Protein AF-A0A7A6TBG4-F1 (afdb_monomer_lite)

Radius of gyration: 30.0 Å; chains: 1; bounding box: 70×32×70 Å

Organism: Escherichia coli (NCBI:txid562)

pLDDT: mean 88.43, std 8.82, range [44.94, 97.56]

InterPro domains:
  IPR010906 Bacteriophage lambda, Nu1, terminase small subunit [PF07471] (2-145)
  IPR036388 Winged helix-like DNA-binding domain superfamily [G3DSA:1.10.10.10] (1-50)

Secondary structure (DSSP, 8-state):
-HHHHTTT---SB---TT-PPB--HHHHHHHHHHHHHHHHHHHHHHHHHHHHHHHHHT--TTSHHHHHHHHHHHHHHHHHHHHHHHTTS---HHHHHHHHHHHHHHHHHHHTTHHHHHHHH-TT--HHHHHHHHHHHHHHHHHHHHHTTSS--

Sequence (153 aa):
MERWQSQGLPCVSKGSKGIESVFDTAMAIQWYAQRETDIENEKLRKELADLRAAAESDLQPGTIDYERYRLTKAQADAQELKNAREDGVVLETELFTFILQRVAQEISGILVRVPLTLQRKYPDISPSHLDVVKTEIAKASNVAAKAGENVGG

Structure (mmCIF, N/CA/C/O backbone):
data_AF-A0A7A6TBG4-F1
#
_entry.id   AF-A0A7A6TBG4-F1
#
loop_
_atom_site.group_PDB
_atom_site.id
_atom_site.type_symbol
_atom_site.label_atom_id
_atom_site.label_alt_id
_atom_site.label_comp_id
_atom_site.label_asym_id
_atom_site.label_entity_id
_atom_site.label_seq_id
_atom_site.pdbx_PDB_ins_code
_atom_site.Cartn_x
_atom_site.Cartn_y
_atom_site.Cartn_z
_atom_site.occupancy
_atom_site.B_iso_or_equiv
_atom_site.auth_seq_id
_atom_site.auth_comp_id
_atom_site.auth_asym_id
_atom_site.auth_atom_id
_atom_site.pdbx_PDB_model_num
ATOM 1 N N . MET A 1 1 ? -15.749 -9.020 -38.092 1.00 65.00 1 MET A N 1
ATOM 2 C CA . MET A 1 1 ? -16.506 -8.326 -37.027 1.00 65.00 1 MET A CA 1
ATOM 3 C C . MET A 1 1 ? -16.596 -9.136 -35.736 1.00 65.00 1 MET A C 1
ATOM 5 O O . MET A 1 1 ? -16.242 -8.588 -34.703 1.00 65.00 1 MET A O 1
ATOM 9 N N . GLU A 1 2 ? -16.959 -10.424 -35.758 1.00 68.19 2 GLU A N 1
ATOM 10 C CA . GLU A 1 2 ? -17.059 -11.260 -34.536 1.00 68.19 2 GLU A CA 1
ATOM 11 C C . GLU A 1 2 ? -15.775 -11.293 -33.684 1.00 68.19 2 GLU A C 1
ATOM 13 O O . GLU A 1 2 ? -15.825 -11.126 -32.469 1.00 68.19 2 GLU A O 1
ATOM 18 N N . ARG A 1 3 ? -14.596 -11.391 -34.317 1.00 78.56 3 ARG A N 1
ATOM 19 C CA . ARG A 1 3 ? -13.291 -11.339 -33.626 1.00 78.56 3 ARG A CA 1
ATOM 20 C C . ARG A 1 3 ? -12.994 -9.983 -32.963 1.00 78.56 3 ARG A C 1
ATOM 22 O O . ARG A 1 3 ? -12.202 -9.919 -32.028 1.00 78.56 3 ARG A O 1
ATOM 29 N N . TRP A 1 4 ? -13.559 -8.887 -33.466 1.00 81.12 4 TRP A N 1
ATOM 30 C CA . TRP A 1 4 ? -13.397 -7.559 -32.859 1.00 81.12 4 TRP A CA 1
ATOM 31 C C . TRP A 1 4 ? -14.412 -7.348 -31.737 1.00 81.12 4 TRP A C 1
ATOM 33 O O . TRP A 1 4 ? -14.049 -6.827 -30.689 1.00 81.12 4 TRP A O 1
ATOM 43 N N . GLN A 1 5 ? -15.636 -7.864 -31.887 1.00 76.88 5 GLN A N 1
ATOM 44 C CA . GLN A 1 5 ? -16.609 -7.934 -30.790 1.00 76.88 5 GLN A CA 1
ATOM 45 C C . GLN A 1 5 ? -16.058 -8.727 -29.599 1.00 76.88 5 GLN A C 1
ATOM 47 O O . GLN A 1 5 ? -16.175 -8.280 -28.463 1.00 76.88 5 GLN A O 1
ATOM 52 N N . SER A 1 6 ? -15.401 -9.868 -29.841 1.00 81.31 6 SER A N 1
ATOM 53 C CA . SER A 1 6 ? -14.777 -10.663 -28.773 1.00 81.31 6 SER A CA 1
ATOM 54 C C . SER A 1 6 ? -13.586 -9.964 -28.109 1.00 81.31 6 SER A C 1
ATOM 56 O O . SER A 1 6 ? -13.191 -10.348 -27.016 1.00 81.31 6 SER A O 1
ATOM 58 N N . GLN A 1 7 ? -13.008 -8.954 -28.765 1.00 81.69 7 GLN A N 1
ATOM 59 C CA . GLN A 1 7 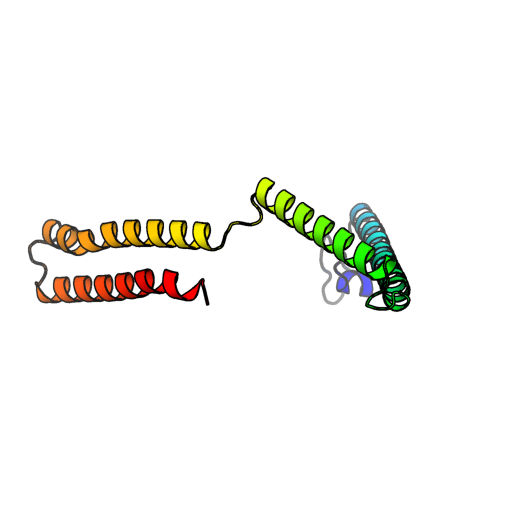? -11.947 -8.097 -28.227 1.00 81.69 7 GLN A CA 1
ATOM 60 C C . GLN A 1 7 ? -12.493 -6.822 -27.564 1.00 81.69 7 GLN A C 1
ATOM 62 O O . GLN A 1 7 ? -11.708 -5.990 -27.125 1.00 81.69 7 GLN A O 1
ATOM 67 N N . GLY A 1 8 ? -13.818 -6.661 -27.480 1.00 85.06 8 GLY A N 1
ATOM 68 C CA . GLY A 1 8 ? -14.450 -5.535 -26.794 1.00 85.06 8 GLY A CA 1
ATOM 69 C C . GLY A 1 8 ? -14.879 -4.373 -27.691 1.00 85.06 8 GLY A C 1
ATOM 70 O O . GLY A 1 8 ? -15.147 -3.299 -27.163 1.00 85.06 8 GLY A O 1
ATOM 71 N N . LEU A 1 9 ? -14.974 -4.557 -29.016 1.00 86.00 9 LEU A N 1
ATOM 72 C CA . LEU A 1 9 ? -15.568 -3.554 -29.909 1.00 86.00 9 LEU A CA 1
ATOM 73 C C . LEU A 1 9 ? -17.020 -3.251 -29.474 1.00 86.00 9 LEU A C 1
ATOM 75 O O . LEU A 1 9 ? -17.848 -4.172 -29.482 1.00 86.00 9 LEU A O 1
ATOM 79 N N . PRO A 1 10 ? -17.363 -1.991 -29.140 1.00 84.62 10 PRO A N 1
ATOM 80 C CA . PRO A 1 10 ? -18.719 -1.621 -28.747 1.00 84.62 10 PRO A CA 1
ATOM 81 C C . PRO A 1 10 ? -19.718 -1.843 -29.886 1.00 84.62 10 PRO A C 1
ATOM 83 O O . PRO A 1 10 ? -19.443 -1.508 -31.037 1.00 84.62 10 PRO A O 1
ATOM 86 N N . CYS A 1 11 ? -20.897 -2.379 -29.566 1.00 85.56 11 CYS A N 1
ATOM 87 C CA . CYS A 1 11 ? -22.015 -2.491 -30.503 1.00 85.56 11 CYS A CA 1
ATOM 88 C C . CYS A 1 11 ? -23.228 -1.727 -29.967 1.00 85.56 11 CYS A C 1
ATOM 90 O O . CYS A 1 11 ? -23.458 -1.681 -28.760 1.00 85.56 11 CYS A O 1
ATOM 92 N N . VAL A 1 12 ? -23.991 -1.125 -30.878 1.00 84.06 12 VAL A N 1
ATOM 93 C CA . VAL A 1 12 ? -25.230 -0.390 -30.580 1.00 84.06 12 VAL A CA 1
ATOM 94 C C . VAL A 1 12 ? -26.350 -1.377 -30.255 1.00 84.06 12 VAL A C 1
ATOM 96 O O . VAL A 1 12 ? -27.147 -1.149 -29.350 1.00 84.06 12 VAL A O 1
ATOM 99 N N . SER A 1 13 ? -26.379 -2.512 -30.957 1.00 81.69 13 SER A N 1
ATOM 100 C CA . SER A 1 13 ? -27.218 -3.654 -30.609 1.00 81.69 13 SER A CA 1
ATOM 101 C C . SER A 1 13 ? -26.450 -4.955 -30.816 1.00 81.69 13 SER A C 1
ATOM 103 O O . SER A 1 13 ? -25.756 -5.146 -31.819 1.00 81.69 13 SER A O 1
ATOM 105 N N . LYS A 1 14 ? -26.559 -5.863 -29.844 1.00 78.19 14 LYS A N 1
ATOM 106 C CA . LYS A 1 14 ? -25.959 -7.193 -29.933 1.00 78.19 14 LYS A CA 1
ATOM 107 C C . LYS A 1 14 ? -26.914 -8.113 -30.688 1.00 78.19 14 LYS A C 1
ATOM 109 O O . LYS A 1 14 ? -28.043 -8.322 -30.249 1.00 78.19 14 LYS A O 1
ATOM 114 N N . GLY A 1 15 ? -26.453 -8.649 -31.811 1.00 74.44 15 GLY A N 1
ATOM 115 C CA . GLY A 1 15 ? -27.185 -9.624 -32.605 1.00 74.44 15 GLY A CA 1
ATOM 116 C C . GLY A 1 15 ? -27.494 -10.905 -31.824 1.00 74.44 15 GLY A C 1
ATOM 117 O O . GLY A 1 15 ? -26.779 -11.273 -30.887 1.00 74.44 15 GLY A O 1
ATOM 118 N N . SER A 1 16 ? -28.571 -11.587 -32.207 1.00 73.81 16 SER A N 1
ATOM 119 C CA . SER A 1 16 ? -28.965 -12.904 -31.688 1.00 73.81 16 SER A CA 1
ATOM 120 C C . SER A 1 16 ? -29.052 -13.912 -32.842 1.00 73.81 16 SER A C 1
ATOM 122 O O . SER A 1 16 ? -28.650 -13.603 -33.961 1.00 73.81 16 SER A O 1
ATOM 124 N N . LYS A 1 17 ? -29.508 -15.149 -32.607 1.00 71.50 17 LYS A N 1
ATOM 125 C CA . LYS A 1 17 ? -29.502 -16.202 -33.639 1.00 71.50 17 LYS A CA 1
ATOM 126 C C . LYS A 1 17 ? -30.311 -15.764 -34.876 1.00 71.50 17 LYS A C 1
ATOM 128 O O . LYS A 1 17 ? -31.535 -15.775 -34.841 1.00 71.50 17 LYS A O 1
ATOM 133 N N . GLY A 1 18 ? -29.610 -15.408 -35.957 1.00 70.62 18 GLY A N 1
ATOM 134 C CA . GLY A 1 18 ? -30.191 -14.920 -37.216 1.00 70.62 18 GLY A CA 1
ATOM 135 C C . GLY A 1 18 ? -30.377 -13.397 -37.323 1.00 70.62 18 GLY A C 1
ATOM 136 O O . GLY A 1 18 ? -30.902 -12.942 -38.332 1.00 70.62 18 GLY A O 1
ATOM 137 N N . ILE A 1 19 ? -29.955 -12.613 -36.323 1.00 74.19 19 ILE A N 1
ATOM 138 C CA . ILE A 1 19 ? -30.009 -11.142 -36.320 1.00 74.19 19 ILE A CA 1
ATOM 139 C C . ILE A 1 19 ? -28.584 -10.603 -36.174 1.00 74.19 19 ILE A C 1
ATOM 141 O O . ILE A 1 19 ? -27.898 -10.942 -35.212 1.00 74.19 19 ILE A O 1
ATOM 145 N N . GLU A 1 20 ? -28.144 -9.756 -37.104 1.00 78.75 20 GLU A N 1
ATOM 146 C CA . GLU A 1 20 ? -26.805 -9.156 -37.076 1.00 78.75 20 GLU A CA 1
ATOM 147 C C . GLU A 1 20 ? -26.675 -8.064 -36.003 1.00 78.75 20 GLU A C 1
ATOM 149 O O . GLU A 1 20 ? -27.635 -7.367 -35.668 1.00 78.75 20 GLU A O 1
ATOM 154 N N . SER A 1 21 ? -25.468 -7.905 -35.457 1.00 81.25 21 SER A N 1
ATOM 155 C CA . SER A 1 21 ? -25.161 -6.801 -34.542 1.00 81.25 21 SER A CA 1
ATOM 156 C C . SER A 1 21 ? -25.029 -5.481 -35.299 1.00 81.25 21 SER A C 1
ATOM 158 O O . SER A 1 21 ? -24.349 -5.422 -36.323 1.00 81.25 21 SER A O 1
ATOM 160 N N . VAL A 1 22 ? -25.588 -4.405 -34.745 1.00 85.12 22 VAL A N 1
ATOM 161 C CA . VAL A 1 22 ? -25.460 -3.051 -35.302 1.00 85.12 22 VAL A CA 1
ATOM 162 C C . VAL A 1 22 ? -24.317 -2.311 -34.616 1.00 85.12 22 VAL A C 1
ATOM 164 O O . VAL A 1 22 ? -24.167 -2.366 -33.393 1.00 85.12 22 VAL A O 1
ATOM 167 N N . PHE A 1 23 ? -23.521 -1.589 -35.401 1.00 83.12 23 PHE A N 1
ATOM 168 C CA . PHE A 1 23 ? -22.361 -0.840 -34.930 1.00 83.12 23 PHE A CA 1
ATOM 169 C C . PHE A 1 23 ? -22.435 0.620 -35.357 1.00 83.12 23 PHE A C 1
ATOM 171 O O . PHE A 1 23 ? -22.861 0.930 -36.468 1.00 83.12 23 PHE A O 1
ATOM 178 N N . ASP A 1 24 ? -21.950 1.501 -34.489 1.00 90.06 24 ASP A N 1
ATOM 179 C CA . ASP A 1 24 ? -21.644 2.875 -34.856 1.00 90.06 24 ASP A CA 1
ATOM 180 C C . ASP A 1 24 ? -20.275 2.891 -35.551 1.00 90.06 24 ASP A C 1
ATOM 182 O O . ASP A 1 24 ? -19.264 2.457 -34.991 1.00 90.06 24 ASP A O 1
ATOM 186 N N . THR A 1 25 ? -20.252 3.371 -36.794 1.00 88.81 25 THR A N 1
ATOM 187 C CA . THR A 1 25 ? -19.036 3.392 -37.615 1.00 88.81 25 THR A CA 1
ATOM 188 C C . THR A 1 25 ? -17.980 4.335 -37.036 1.00 88.81 25 THR A C 1
ATOM 190 O O . THR A 1 25 ? -16.797 4.001 -37.058 1.00 88.81 25 THR A O 1
ATOM 193 N N . ALA A 1 26 ? -18.380 5.474 -36.462 1.00 90.25 26 ALA A N 1
ATOM 194 C CA . ALA A 1 26 ? -17.448 6.411 -35.843 1.00 90.25 26 ALA A CA 1
ATOM 195 C C . ALA A 1 26 ? -16.817 5.804 -34.581 1.00 90.25 26 ALA A C 1
ATOM 197 O O . ALA A 1 26 ? -15.596 5.852 -34.421 1.00 90.25 26 ALA A O 1
ATOM 198 N N . MET A 1 27 ? -17.623 5.152 -33.735 1.00 86.88 27 MET A N 1
ATOM 199 C CA . MET A 1 27 ? -17.110 4.450 -32.552 1.00 86.88 27 MET A CA 1
ATOM 200 C C . MET A 1 27 ? -16.194 3.282 -32.924 1.00 86.88 27 MET A C 1
ATOM 202 O O . MET A 1 27 ? -15.176 3.066 -32.270 1.00 86.88 27 MET A O 1
ATOM 206 N N . ALA A 1 28 ? -16.524 2.536 -33.981 1.00 88.69 28 ALA A N 1
ATOM 207 C CA . ALA A 1 28 ? -15.698 1.424 -34.434 1.00 88.69 28 ALA A CA 1
ATOM 208 C C . ALA A 1 28 ? -14.329 1.885 -34.952 1.00 88.69 28 ALA A C 1
ATOM 210 O O . ALA A 1 28 ? -13.317 1.254 -34.644 1.00 88.69 28 ALA A O 1
ATOM 211 N N . ILE A 1 29 ? -14.283 3.004 -35.684 1.00 91.94 29 ILE A N 1
ATOM 212 C CA . ILE A 1 29 ? -13.031 3.613 -36.152 1.00 91.94 29 ILE A CA 1
ATOM 213 C C . ILE A 1 29 ? -12.184 4.086 -34.966 1.00 91.94 29 ILE A C 1
ATOM 215 O O . ILE A 1 29 ? -10.993 3.787 -34.918 1.00 91.94 29 ILE A O 1
ATOM 219 N N . GLN A 1 30 ? -12.783 4.779 -33.992 1.00 92.00 30 GLN A N 1
ATOM 220 C CA . GLN A 1 30 ? -12.068 5.250 -32.800 1.00 92.00 30 GLN A CA 1
ATOM 221 C C . GLN A 1 30 ? -11.513 4.094 -31.967 1.00 92.00 30 GLN A C 1
ATOM 223 O O . GLN A 1 30 ? -10.345 4.116 -31.589 1.00 92.00 30 GLN A O 1
ATOM 228 N N . TRP A 1 31 ? -12.323 3.061 -31.723 1.00 92.44 31 TRP A N 1
ATOM 229 C CA . TRP A 1 31 ? -11.890 1.868 -30.998 1.00 92.44 31 TRP A CA 1
ATOM 230 C C . TRP A 1 31 ? -10.723 1.172 -31.703 1.00 92.44 31 TRP A C 1
ATOM 232 O O . TRP A 1 31 ? -9.755 0.781 -31.055 1.00 92.44 31 TRP A O 1
ATOM 242 N N . TYR A 1 32 ? -10.789 1.046 -33.032 1.00 91.19 32 TYR A N 1
ATOM 243 C CA . TYR A 1 32 ? -9.713 0.437 -33.808 1.00 91.19 32 TYR A CA 1
ATOM 244 C C . TYR A 1 32 ? -8.428 1.269 -33.742 1.00 91.19 32 TYR A C 1
ATOM 246 O O . TYR A 1 32 ? -7.366 0.717 -33.474 1.00 91.19 32 TYR A O 1
ATOM 254 N N . ALA A 1 33 ? -8.527 2.588 -33.931 1.00 93.25 33 ALA A N 1
ATOM 255 C CA . ALA A 1 33 ? -7.383 3.491 -33.845 1.00 93.25 33 ALA A CA 1
ATOM 256 C C . ALA A 1 33 ? -6.716 3.427 -32.463 1.00 93.25 33 ALA A C 1
ATOM 25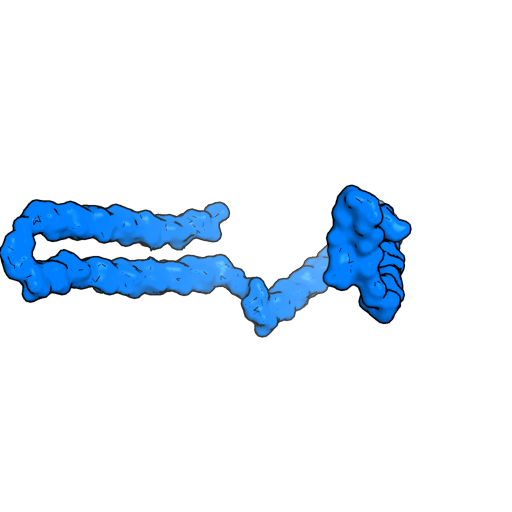8 O O . ALA A 1 33 ? -5.504 3.245 -32.382 1.00 93.25 33 ALA A O 1
ATOM 259 N N . GLN A 1 34 ? -7.510 3.482 -31.388 1.00 92.62 34 GLN A N 1
ATOM 260 C CA . GLN A 1 34 ? -7.001 3.369 -30.022 1.00 92.62 34 GLN A CA 1
ATOM 261 C C . GLN A 1 34 ? -6.324 2.017 -29.784 1.00 92.62 34 GLN A C 1
ATOM 263 O O . GLN A 1 34 ? -5.206 1.974 -29.286 1.00 92.62 34 GLN A O 1
ATOM 268 N N . ARG A 1 35 ? -6.959 0.913 -30.196 1.00 93.25 35 ARG A N 1
ATOM 269 C CA . ARG A 1 35 ? -6.402 -0.436 -30.043 1.00 93.25 35 ARG A CA 1
ATOM 270 C C . ARG A 1 35 ? -5.063 -0.591 -30.761 1.00 93.25 35 ARG A C 1
ATOM 272 O O . ARG A 1 35 ? -4.159 -1.214 -30.216 1.00 93.25 35 ARG A O 1
ATOM 279 N N . GLU A 1 36 ? -4.928 -0.064 -31.976 1.00 94.31 36 GLU A N 1
ATOM 280 C CA . GLU A 1 36 ? -3.657 -0.121 -32.706 1.00 94.31 36 GLU A CA 1
ATOM 281 C C . GLU A 1 36 ? -2.579 0.725 -32.017 1.00 94.31 36 GLU A C 1
ATOM 283 O O . GLU A 1 36 ? -1.448 0.264 -31.872 1.00 94.31 36 GLU A O 1
ATOM 288 N N . THR A 1 37 ? -2.932 1.911 -31.510 1.00 93.69 37 THR A N 1
ATOM 289 C CA . THR A 1 37 ? -2.027 2.722 -30.684 1.00 93.69 37 THR A CA 1
ATOM 290 C C . THR A 1 37 ? -1.611 1.996 -29.406 1.00 93.69 37 THR A C 1
ATOM 292 O O . THR A 1 37 ? -0.433 2.008 -29.064 1.00 93.69 37 THR A O 1
ATOM 295 N N . ASP A 1 38 ? -2.533 1.325 -28.717 1.00 92.94 38 ASP A N 1
ATOM 296 C CA . ASP A 1 38 ? -2.237 0.571 -27.497 1.00 92.94 38 ASP A CA 1
ATOM 297 C C . ASP A 1 38 ? -1.307 -0.613 -27.777 1.00 92.94 38 ASP A C 1
ATOM 299 O O . ASP A 1 38 ? -0.341 -0.829 -27.046 1.00 92.94 38 ASP A O 1
ATOM 303 N N . ILE A 1 39 ? -1.557 -1.353 -28.864 1.00 93.44 39 ILE A N 1
ATOM 304 C CA . ILE A 1 39 ? -0.695 -2.455 -29.308 1.00 93.44 39 ILE A CA 1
ATOM 305 C C . ILE A 1 39 ? 0.711 -1.943 -29.611 1.00 93.44 39 ILE A C 1
ATOM 307 O O . ILE A 1 39 ? 1.691 -2.569 -29.210 1.00 93.44 39 ILE A O 1
ATOM 311 N N . GLU A 1 40 ? 0.823 -0.827 -30.326 1.00 94.31 40 GLU A N 1
ATOM 312 C CA . GLU A 1 40 ? 2.121 -0.267 -30.684 1.00 94.31 40 GLU A CA 1
ATOM 313 C C . GLU A 1 40 ? 2.864 0.275 -29.459 1.00 94.31 40 GLU A C 1
ATOM 315 O O . GLU A 1 40 ? 4.036 -0.037 -29.265 1.00 94.31 40 GLU A O 1
ATOM 320 N N . ASN A 1 41 ? 2.171 0.985 -28.567 1.00 94.69 41 ASN A N 1
ATOM 321 C CA . ASN A 1 41 ? 2.732 1.433 -27.293 1.00 94.69 41 ASN A CA 1
ATOM 322 C C . ASN A 1 41 ? 3.245 0.262 -26.451 1.00 94.69 41 ASN A C 1
ATOM 324 O O . ASN A 1 41 ? 4.298 0.372 -25.828 1.00 94.69 41 ASN A O 1
ATOM 328 N N . GLU A 1 42 ? 2.533 -0.864 -26.436 1.00 94.56 42 GLU A N 1
ATOM 329 C CA . GLU A 1 42 ? 2.964 -2.047 -25.695 1.00 94.56 42 GLU A CA 1
ATOM 330 C C . GLU A 1 42 ? 4.221 -2.685 -26.303 1.00 94.56 42 GLU A C 1
ATOM 332 O O . GLU A 1 42 ? 5.135 -3.068 -25.570 1.00 94.56 42 GLU A O 1
ATOM 337 N N . LYS A 1 43 ? 4.331 -2.733 -27.639 1.00 95.75 43 LYS A N 1
ATOM 338 C CA . LYS A 1 43 ? 5.573 -3.167 -28.302 1.00 95.75 43 LYS A CA 1
ATOM 339 C C . LYS A 1 43 ? 6.740 -2.252 -27.949 1.00 95.75 43 LYS A C 1
ATOM 341 O O . LYS A 1 43 ? 7.795 -2.754 -27.577 1.00 95.75 43 LYS A O 1
ATOM 346 N N . LEU A 1 44 ? 6.536 -0.937 -28.019 1.00 95.19 44 LEU A N 1
ATOM 347 C CA . LEU A 1 44 ? 7.566 0.050 -27.696 1.00 95.19 44 LEU A CA 1
ATOM 348 C C . LEU A 1 44 ? 8.004 -0.047 -26.232 1.00 95.19 44 LEU A C 1
ATOM 350 O O . LEU A 1 44 ? 9.195 0.019 -25.942 1.00 95.19 44 LEU A O 1
ATOM 354 N N . ARG A 1 45 ? 7.066 -0.258 -25.299 1.00 93.75 45 ARG A N 1
ATOM 355 C CA . ARG A 1 45 ? 7.389 -0.504 -23.884 1.00 93.75 45 ARG A CA 1
ATOM 356 C C . ARG A 1 45 ? 8.255 -1.742 -23.710 1.00 93.75 45 ARG A C 1
ATOM 358 O O . ARG A 1 45 ? 9.215 -1.701 -22.944 1.00 93.75 45 ARG A O 1
ATOM 365 N N . LYS A 1 46 ? 7.929 -2.823 -24.420 1.00 94.50 46 LYS A N 1
ATOM 366 C CA . LYS A 1 46 ? 8.708 -4.059 -24.379 1.00 94.50 46 LYS A CA 1
ATOM 367 C C . LYS A 1 46 ? 10.110 -3.866 -24.959 1.00 94.50 46 LYS A C 1
ATOM 369 O O . LYS A 1 46 ? 11.077 -4.240 -24.310 1.00 94.50 46 LYS A O 1
ATOM 374 N N . GLU A 1 47 ? 10.226 -3.238 -26.126 1.00 94.56 47 GLU A N 1
ATOM 375 C CA . GLU A 1 47 ? 11.520 -2.949 -26.755 1.00 94.56 47 GLU A CA 1
ATOM 376 C C . GLU A 1 47 ? 12.395 -2.061 -25.862 1.00 94.56 47 GLU A C 1
ATOM 378 O O . GLU A 1 47 ? 13.571 -2.347 -25.651 1.00 94.56 47 GLU A O 1
ATOM 383 N N . LEU A 1 48 ? 11.808 -1.026 -25.256 1.00 92.12 48 LEU A N 1
ATOM 384 C CA . LEU A 1 48 ? 12.506 -0.168 -24.303 1.00 92.12 48 LEU A CA 1
ATOM 385 C C . LEU A 1 48 ? 12.987 -0.950 -23.072 1.00 92.12 48 LEU A C 1
ATOM 387 O O . LEU A 1 48 ? 14.095 -0.712 -22.589 1.00 92.12 48 LEU A O 1
ATOM 391 N N . ALA A 1 49 ? 12.174 -1.878 -22.562 1.00 91.56 49 ALA A N 1
ATOM 392 C CA . ALA A 1 49 ? 12.551 -2.737 -21.444 1.00 91.56 49 ALA A CA 1
ATOM 393 C C . ALA A 1 49 ? 13.708 -3.679 -21.813 1.00 91.56 49 ALA A C 1
ATOM 395 O O . ALA A 1 49 ? 14.651 -3.803 -21.032 1.00 91.56 49 ALA A O 1
ATOM 396 N N . ASP A 1 50 ? 13.675 -4.278 -23.006 1.00 91.56 50 ASP A N 1
ATOM 397 C CA . ASP A 1 50 ? 14.733 -5.158 -23.511 1.00 91.56 50 ASP A CA 1
ATOM 398 C C . ASP A 1 50 ? 16.055 -4.389 -23.697 1.00 91.56 50 ASP A C 1
ATOM 400 O O . ASP A 1 50 ? 17.110 -4.840 -23.245 1.00 91.56 50 ASP A O 1
ATOM 404 N N . LEU A 1 51 ? 16.004 -3.184 -24.280 1.00 91.38 51 LEU A N 1
ATOM 405 C CA . LEU A 1 51 ? 17.169 -2.302 -24.429 1.00 91.38 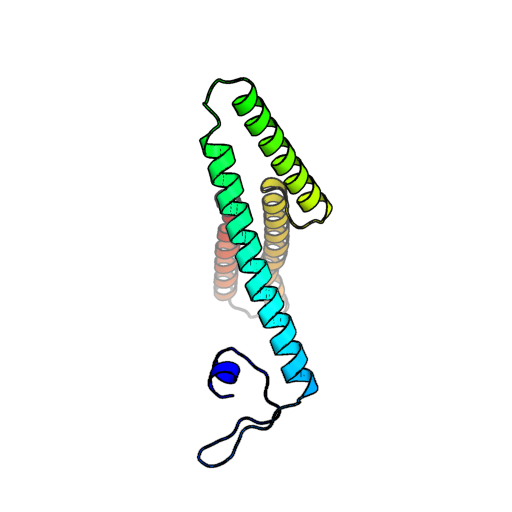51 LEU A CA 1
ATOM 406 C C . LEU A 1 51 ? 17.748 -1.883 -23.076 1.00 91.38 51 LEU A C 1
ATOM 408 O O . LEU A 1 51 ? 18.966 -1.881 -22.892 1.00 91.38 51 LEU A O 1
ATOM 412 N N . ARG A 1 52 ? 16.883 -1.550 -22.112 1.00 88.25 52 ARG A N 1
ATOM 413 C CA . ARG A 1 52 ? 17.305 -1.212 -20.751 1.00 88.25 52 ARG A CA 1
ATOM 414 C C . ARG A 1 52 ? 17.969 -2.403 -20.067 1.00 88.25 52 ARG A C 1
ATOM 416 O O . ARG A 1 52 ? 19.014 -2.228 -19.451 1.00 88.25 52 ARG A O 1
ATOM 423 N N . ALA A 1 53 ? 17.398 -3.599 -20.189 1.00 87.50 53 ALA A N 1
ATOM 424 C CA . ALA A 1 53 ? 17.963 -4.814 -19.613 1.00 87.50 53 ALA A CA 1
ATOM 425 C C . ALA A 1 53 ? 19.335 -5.146 -20.217 1.00 87.50 53 ALA A C 1
ATOM 427 O O . ALA A 1 53 ? 20.257 -5.478 -19.475 1.00 87.50 53 ALA A O 1
ATOM 428 N N . ALA A 1 54 ? 19.492 -4.997 -21.535 1.00 87.12 54 ALA A N 1
ATOM 429 C CA . ALA A 1 54 ? 20.777 -5.166 -22.206 1.00 87.12 54 ALA A CA 1
ATOM 430 C C . ALA A 1 54 ? 21.820 -4.163 -21.680 1.00 87.12 54 ALA A C 1
ATOM 432 O O . ALA A 1 54 ? 22.893 -4.569 -21.240 1.00 87.12 54 ALA A O 1
ATOM 433 N N . ALA A 1 55 ? 21.470 -2.874 -21.618 1.00 84.62 55 ALA A N 1
ATOM 434 C CA . ALA A 1 55 ? 22.361 -1.835 -21.102 1.00 84.62 55 ALA A CA 1
ATOM 435 C C . ALA A 1 55 ? 22.738 -2.043 -19.622 1.00 84.62 55 ALA A C 1
ATOM 437 O O . ALA A 1 55 ? 23.876 -1.796 -19.235 1.00 84.62 55 ALA A O 1
ATOM 438 N N . GLU A 1 56 ? 21.803 -2.512 -18.789 1.00 85.56 56 GLU A N 1
ATOM 439 C CA . GLU A 1 56 ? 22.081 -2.853 -17.389 1.00 85.56 56 GLU A CA 1
ATOM 440 C C . GLU A 1 56 ? 22.968 -4.101 -17.260 1.00 85.56 56 GLU 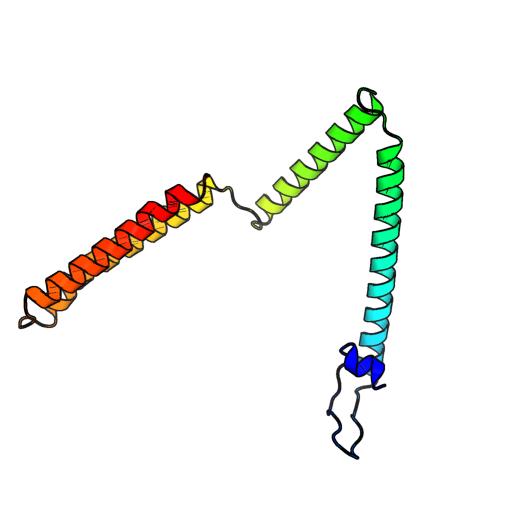A C 1
ATOM 442 O O . GLU A 1 56 ? 23.785 -4.166 -16.344 1.00 85.56 56 GLU A O 1
ATOM 447 N N . SER A 1 57 ? 22.844 -5.073 -18.172 1.00 83.88 57 SER A N 1
ATOM 448 C CA . SER A 1 57 ? 23.637 -6.310 -18.148 1.00 83.88 57 SER A CA 1
ATOM 449 C C . SER A 1 57 ? 25.122 -6.097 -18.454 1.00 83.88 57 SER A C 1
ATOM 451 O O . SER A 1 57 ? 25.960 -6.837 -17.940 1.00 83.88 57 SER A O 1
ATOM 453 N N . ASP A 1 58 ? 25.449 -5.051 -19.216 1.00 86.75 58 ASP A N 1
ATOM 454 C CA . ASP A 1 58 ? 26.827 -4.666 -19.532 1.00 86.75 58 ASP A CA 1
ATOM 455 C C . ASP A 1 58 ? 27.532 -3.958 -18.355 1.00 86.75 58 ASP A C 1
ATOM 457 O O . ASP A 1 58 ? 28.754 -3.777 -18.365 1.00 86.75 58 ASP A O 1
ATOM 461 N N . LEU A 1 59 ? 26.790 -3.552 -17.315 1.00 87.88 59 LEU A N 1
ATOM 462 C CA . LEU A 1 59 ? 27.357 -2.878 -16.151 1.00 87.88 59 LEU A CA 1
ATOM 463 C C . LEU A 1 59 ? 27.956 -3.886 -15.166 1.00 87.88 59 LEU A C 1
ATOM 465 O O . LEU A 1 59 ? 27.256 -4.609 -14.459 1.00 87.88 59 LEU A O 1
ATOM 469 N N . GLN A 1 60 ? 29.281 -3.862 -15.041 1.00 89.56 60 GLN A N 1
ATOM 470 C CA . GLN A 1 60 ? 30.001 -4.703 -14.091 1.00 89.56 60 GLN A CA 1
ATOM 471 C C . GLN A 1 60 ? 29.917 -4.126 -12.658 1.00 89.56 60 GLN A C 1
ATOM 473 O O . GLN A 1 60 ? 30.353 -2.987 -12.437 1.00 89.56 60 GLN A O 1
ATOM 478 N N . PRO A 1 61 ? 29.448 -4.896 -11.654 1.00 90.31 61 PRO A N 1
ATOM 479 C CA . PRO A 1 61 ? 29.439 -4.460 -10.259 1.00 90.31 61 PRO A CA 1
ATOM 480 C C . PRO A 1 61 ? 30.819 -4.016 -9.758 1.00 90.31 61 PRO A C 1
ATOM 482 O O . PRO A 1 61 ? 31.837 -4.628 -10.079 1.00 90.31 61 PRO A O 1
ATOM 485 N N . GLY A 1 62 ? 30.853 -2.950 -8.953 1.00 87.62 62 GLY A N 1
ATOM 486 C CA . GLY A 1 62 ? 32.088 -2.373 -8.405 1.00 87.62 62 GLY A CA 1
ATOM 487 C C . GLY A 1 62 ? 32.832 -1.419 -9.346 1.00 87.62 62 GLY A C 1
ATOM 488 O O . GLY A 1 62 ? 33.817 -0.806 -8.934 1.00 87.62 62 GLY A O 1
ATOM 489 N N . THR A 1 63 ? 32.369 -1.246 -10.587 1.00 93.56 63 THR A N 1
ATOM 490 C CA . THR A 1 63 ? 32.870 -0.187 -11.474 1.00 93.56 63 THR A CA 1
ATOM 491 C C . THR A 1 63 ? 32.219 1.158 -11.159 1.00 93.56 63 THR A C 1
ATOM 493 O O . THR A 1 63 ? 31.099 1.225 -10.653 1.00 93.56 63 THR A O 1
ATOM 496 N N . ILE A 1 64 ? 32.904 2.255 -11.496 1.00 91.94 64 ILE A N 1
ATOM 497 C CA . ILE A 1 64 ? 32.380 3.616 -11.292 1.00 91.94 64 ILE A CA 1
ATOM 498 C C . ILE A 1 64 ? 31.045 3.810 -12.026 1.00 91.94 64 ILE A C 1
ATOM 500 O O . ILE A 1 64 ? 30.137 4.435 -11.480 1.00 91.94 64 ILE A O 1
ATOM 504 N N . ASP A 1 65 ? 30.910 3.266 -13.235 1.00 90.62 65 ASP A N 1
ATOM 505 C CA . ASP A 1 65 ? 29.707 3.441 -14.050 1.00 90.62 65 ASP A CA 1
ATOM 506 C C . ASP A 1 65 ? 28.510 2.665 -13.488 1.00 90.62 65 ASP A C 1
ATOM 508 O O . ASP A 1 65 ? 27.412 3.218 -13.414 1.00 90.62 65 ASP A O 1
ATOM 512 N N . TYR A 1 66 ? 28.722 1.446 -12.977 1.00 91.25 66 TYR A N 1
ATOM 513 C CA . TYR A 1 66 ? 27.685 0.701 -12.252 1.00 91.25 66 TYR A CA 1
ATOM 514 C C . TYR A 1 66 ? 27.218 1.443 -10.991 1.00 91.25 66 TYR A C 1
ATOM 516 O O . TYR A 1 66 ? 26.019 1.577 -10.741 1.00 91.25 66 TYR A O 1
ATOM 524 N N . GLU A 1 67 ? 28.155 1.969 -10.200 1.00 93.00 67 GLU A N 1
ATOM 525 C CA . GLU A 1 67 ? 27.837 2.689 -8.963 1.00 93.00 67 GLU A CA 1
ATOM 526 C C . GLU A 1 67 ? 27.087 4.005 -9.239 1.00 93.00 67 GLU A C 1
ATOM 528 O O . GLU A 1 67 ? 26.128 4.333 -8.534 1.00 93.00 67 GLU A O 1
ATOM 533 N N . ARG A 1 68 ? 27.462 4.728 -10.305 1.00 93.75 68 ARG A N 1
ATOM 534 C CA . ARG A 1 68 ? 26.730 5.911 -10.789 1.00 93.75 68 ARG A CA 1
ATOM 535 C C . ARG A 1 68 ? 25.326 5.550 -11.248 1.00 93.75 68 ARG A C 1
ATOM 537 O O . ARG A 1 68 ? 24.380 6.206 -10.825 1.00 93.75 68 ARG A O 1
ATOM 544 N N . TYR A 1 69 ? 25.189 4.500 -12.056 1.00 91.50 69 TYR A N 1
ATOM 545 C CA . TYR A 1 69 ? 23.889 4.022 -12.514 1.00 91.50 69 TYR A CA 1
ATOM 546 C C . TYR A 1 69 ? 22.964 3.700 -11.333 1.00 91.50 69 TYR A C 1
ATOM 548 O O . TYR A 1 69 ? 21.841 4.204 -11.268 1.00 91.50 69 TYR A O 1
ATOM 556 N N . ARG A 1 70 ? 23.456 2.932 -10.350 1.00 93.69 70 ARG A N 1
ATOM 557 C CA . ARG A 1 70 ? 22.691 2.581 -9.145 1.00 93.69 70 ARG A CA 1
ATOM 558 C C . ARG A 1 70 ? 22.257 3.821 -8.365 1.00 93.69 70 ARG A C 1
ATOM 560 O O . ARG A 1 70 ? 21.110 3.889 -7.928 1.00 93.69 70 ARG A O 1
ATOM 567 N N . LEU A 1 71 ? 23.153 4.794 -8.188 1.00 95.31 71 LEU A N 1
ATOM 568 C CA . LEU A 1 71 ? 22.839 6.040 -7.490 1.00 95.31 71 LEU A CA 1
ATOM 569 C C . LEU A 1 71 ? 21.776 6.854 -8.235 1.00 95.31 71 LEU A C 1
ATOM 571 O O . LEU A 1 71 ? 20.814 7.291 -7.612 1.00 95.31 71 LEU A O 1
ATOM 575 N N . THR A 1 72 ? 21.918 7.035 -9.549 1.00 94.88 72 THR A N 1
ATOM 576 C CA . THR A 1 72 ? 20.942 7.774 -10.363 1.00 94.88 72 THR A CA 1
ATOM 577 C C . THR A 1 72 ? 19.577 7.094 -10.353 1.00 94.88 72 THR A C 1
ATOM 579 O O . THR A 1 72 ? 18.566 7.778 -10.212 1.00 94.88 72 THR A O 1
ATOM 582 N N . LYS A 1 73 ? 19.531 5.758 -10.426 1.00 92.75 73 LYS A N 1
ATOM 583 C CA . LYS A 1 73 ? 18.286 4.990 -10.297 1.00 92.75 73 LYS A CA 1
ATOM 584 C C . LYS A 1 73 ? 17.631 5.216 -8.931 1.00 92.75 73 LYS A C 1
ATOM 586 O O . LYS A 1 73 ? 16.476 5.611 -8.877 1.00 92.75 73 LYS A O 1
ATOM 591 N N . ALA A 1 74 ? 18.392 5.090 -7.842 1.00 94.56 74 ALA A N 1
ATOM 592 C CA . ALA A 1 74 ? 17.879 5.337 -6.493 1.00 94.56 74 ALA A CA 1
ATOM 593 C C . ALA A 1 74 ? 17.400 6.788 -6.287 1.00 94.56 74 ALA A C 1
ATOM 595 O O . ALA A 1 74 ? 16.427 7.025 -5.576 1.00 94.56 74 ALA A O 1
ATOM 596 N N . GLN A 1 75 ? 18.066 7.768 -6.907 1.00 96.62 75 GLN A N 1
ATOM 597 C CA . GLN A 1 75 ? 17.634 9.169 -6.888 1.00 96.62 75 GLN A CA 1
ATOM 598 C C . GLN A 1 75 ? 16.326 9.378 -7.657 1.00 96.62 75 GLN A C 1
ATOM 600 O O . GLN A 1 75 ? 15.468 10.123 -7.185 1.00 96.62 75 GLN A O 1
ATOM 605 N N . ALA A 1 76 ? 16.166 8.720 -8.808 1.00 95.38 76 ALA A N 1
ATOM 606 C CA . ALA A 1 76 ? 14.924 8.749 -9.571 1.00 95.38 76 ALA A CA 1
ATOM 607 C C . ALA A 1 76 ? 13.771 8.139 -8.760 1.00 95.38 76 ALA A C 1
ATOM 609 O O . ALA A 1 76 ? 12.766 8.815 -8.556 1.00 95.38 76 ALA A O 1
ATOM 610 N N . ASP A 1 77 ? 13.963 6.944 -8.194 1.00 95.38 77 ASP A N 1
ATOM 611 C CA . ASP A 1 77 ? 12.962 6.268 -7.357 1.00 95.38 77 ASP A CA 1
ATOM 612 C C . ASP A 1 77 ? 12.565 7.133 -6.141 1.00 95.38 77 ASP A C 1
ATOM 614 O O . ASP A 1 77 ? 11.388 7.271 -5.804 1.00 95.38 77 ASP A O 1
ATOM 618 N N . ALA A 1 78 ? 13.541 7.779 -5.490 1.00 94.62 78 ALA A N 1
ATOM 619 C CA . ALA A 1 78 ? 13.281 8.684 -4.371 1.00 94.62 78 ALA A CA 1
ATOM 620 C C . ALA A 1 78 ? 12.471 9.923 -4.790 1.00 94.62 78 ALA A C 1
ATOM 622 O O . ALA A 1 78 ? 11.599 10.377 -4.043 1.00 94.62 78 ALA A O 1
ATOM 623 N N . GLN A 1 79 ? 12.741 10.473 -5.977 1.00 96.50 79 GLN A N 1
ATOM 624 C CA . GLN A 1 79 ? 11.995 11.611 -6.505 1.00 96.50 79 GLN A CA 1
ATOM 625 C C . GLN A 1 79 ? 10.572 11.213 -6.914 1.00 96.50 79 GLN A C 1
ATOM 627 O O . GLN A 1 79 ? 9.638 11.961 -6.636 1.00 96.50 79 GLN A O 1
ATOM 632 N N . GLU A 1 80 ? 10.382 10.035 -7.510 1.00 94.00 80 GLU A N 1
ATOM 633 C CA . GLU A 1 80 ? 9.054 9.493 -7.818 1.00 94.00 80 GLU A CA 1
ATOM 634 C C . GLU A 1 80 ? 8.223 9.290 -6.547 1.00 94.00 80 GLU A C 1
ATOM 636 O O . GLU A 1 80 ? 7.071 9.721 -6.491 1.00 94.00 80 GLU A O 1
ATOM 641 N N . LEU A 1 81 ? 8.816 8.729 -5.488 1.00 93.50 81 LEU A N 1
ATOM 642 C CA . LEU A 1 81 ? 8.142 8.574 -4.197 1.00 93.50 81 LEU A CA 1
ATOM 643 C C . LEU A 1 81 ? 7.771 9.929 -3.575 1.00 93.50 81 LEU A C 1
ATOM 645 O O . LEU A 1 81 ? 6.699 10.072 -2.981 1.00 93.50 81 LEU A O 1
ATOM 649 N N . LYS A 1 82 ? 8.642 10.935 -3.718 1.00 93.31 82 LYS A N 1
ATOM 650 C CA . LYS A 1 82 ? 8.364 12.303 -3.268 1.00 93.31 82 LYS A CA 1
ATOM 651 C C . LYS A 1 82 ? 7.190 12.914 -4.037 1.00 93.31 82 LYS A C 1
ATOM 653 O O . LYS A 1 82 ? 6.285 13.443 -3.399 1.00 93.31 82 LYS A O 1
ATOM 658 N N . ASN A 1 83 ? 7.170 12.791 -5.363 1.00 94.94 83 ASN A N 1
ATOM 659 C CA . ASN A 1 83 ? 6.066 13.278 -6.192 1.00 94.94 83 ASN A CA 1
ATOM 660 C C . ASN A 1 83 ? 4.752 12.586 -5.810 1.00 94.94 83 ASN A C 1
ATOM 662 O O . ASN A 1 83 ? 3.760 13.253 -5.552 1.00 94.94 83 ASN A O 1
ATOM 666 N N . ALA A 1 84 ? 4.761 11.258 -5.660 1.00 92.94 84 ALA A N 1
ATOM 667 C CA . ALA A 1 84 ? 3.578 10.502 -5.255 1.00 92.94 84 ALA A CA 1
ATOM 668 C C . ALA A 1 84 ? 3.043 10.933 -3.876 1.00 92.94 84 ALA A C 1
ATOM 670 O O . ALA A 1 84 ? 1.836 10.886 -3.634 1.00 92.94 84 ALA A O 1
ATOM 671 N N . ARG A 1 85 ? 3.929 11.344 -2.958 1.00 90.06 85 ARG A N 1
ATOM 672 C CA . ARG A 1 85 ? 3.546 11.899 -1.653 1.00 90.06 85 ARG A CA 1
ATOM 673 C C . ARG A 1 85 ? 2.927 13.289 -1.799 1.00 90.06 85 ARG A C 1
ATOM 675 O O . ARG A 1 85 ? 1.920 13.559 -1.154 1.00 90.06 85 ARG A O 1
ATOM 682 N N . GLU A 1 86 ? 3.521 14.157 -2.615 1.00 91.38 86 GLU A N 1
ATOM 683 C CA . GLU A 1 86 ? 2.997 15.503 -2.901 1.00 91.38 86 GLU A CA 1
ATOM 684 C C . GLU A 1 86 ? 1.623 15.442 -3.588 1.00 91.38 86 GLU A C 1
ATOM 686 O O . GLU A 1 86 ? 0.727 16.202 -3.225 1.00 91.38 86 GLU A O 1
ATOM 691 N N . ASP A 1 87 ? 1.421 14.464 -4.472 1.00 93.94 87 ASP A N 1
ATOM 692 C CA . ASP A 1 87 ? 0.137 14.171 -5.120 1.00 93.94 87 ASP A CA 1
ATOM 693 C C . ASP A 1 87 ? -0.869 13.470 -4.182 1.00 93.94 87 ASP A C 1
ATOM 695 O O . ASP A 1 87 ? -2.021 13.239 -4.552 1.00 93.94 87 ASP A O 1
ATOM 699 N N . GLY A 1 88 ? -0.454 13.108 -2.961 1.00 87.88 88 GLY A N 1
ATOM 700 C CA . GLY A 1 88 ? -1.300 12.447 -1.965 1.00 87.88 88 GLY A CA 1
ATOM 701 C C . GLY A 1 88 ? -1.666 10.996 -2.300 1.00 87.88 88 GLY A C 1
ATOM 702 O O . GLY A 1 88 ? -2.601 10.449 -1.718 1.00 87.88 88 GLY A O 1
ATOM 703 N N . VAL A 1 89 ? -0.944 10.364 -3.227 1.00 89.94 89 VAL A N 1
ATOM 704 C CA . VAL A 1 89 ? -1.167 8.974 -3.661 1.00 89.94 89 VAL A CA 1
ATOM 705 C C . VAL A 1 89 ? -0.540 7.975 -2.685 1.00 89.94 89 VAL A C 1
ATOM 707 O O . VAL A 1 89 ? -1.008 6.842 -2.568 1.00 89.94 89 VAL A O 1
ATOM 710 N N . VAL A 1 90 ? 0.495 8.391 -1.948 1.00 88.31 90 VAL A N 1
ATOM 711 C CA . VAL A 1 90 ? 1.141 7.578 -0.908 1.00 88.31 90 VAL A CA 1
ATOM 712 C C . VAL A 1 90 ? 1.193 8.318 0.425 1.00 88.31 90 VAL A C 1
ATOM 714 O O . VAL A 1 90 ? 1.430 9.523 0.485 1.00 88.31 90 VAL A O 1
ATOM 717 N N . LEU A 1 91 ? 1.000 7.571 1.509 1.00 85.25 91 LEU A N 1
ATOM 718 C CA . LEU A 1 91 ? 1.109 8.054 2.883 1.00 85.25 91 LEU A CA 1
ATOM 719 C C . LEU A 1 91 ? 2.128 7.210 3.641 1.00 85.25 91 LEU A C 1
ATOM 721 O O . LEU A 1 91 ? 2.315 6.029 3.351 1.00 85.25 91 LEU A O 1
ATOM 725 N N . GLU A 1 92 ? 2.771 7.818 4.633 1.00 86.94 92 GLU A N 1
ATOM 726 C CA . GLU A 1 92 ? 3.648 7.088 5.543 1.00 86.94 92 GLU A CA 1
ATOM 727 C C . GLU A 1 92 ? 2.832 6.098 6.379 1.00 86.94 92 GLU A C 1
ATOM 729 O O . GLU A 1 92 ? 1.766 6.434 6.904 1.00 86.94 92 GLU A O 1
ATOM 734 N N . THR A 1 93 ? 3.350 4.881 6.531 1.00 86.56 93 THR A N 1
ATOM 735 C CA . THR A 1 93 ? 2.713 3.804 7.301 1.00 86.56 93 THR A CA 1
ATOM 736 C C . THR A 1 93 ? 2.379 4.237 8.731 1.00 86.56 93 THR A C 1
ATOM 738 O O . THR A 1 93 ? 1.313 3.905 9.251 1.00 86.56 93 THR A O 1
ATOM 741 N N . GLU A 1 94 ? 3.250 5.033 9.355 1.00 86.44 94 GLU A N 1
ATOM 742 C CA . GLU A 1 94 ? 3.033 5.595 10.693 1.00 86.44 94 GLU A CA 1
ATOM 743 C C . GLU A 1 94 ? 1.837 6.553 10.725 1.00 86.44 94 GLU A C 1
ATOM 745 O O . GLU A 1 94 ? 0.978 6.442 11.601 1.00 86.44 94 GLU A O 1
ATOM 750 N N . LEU A 1 95 ? 1.728 7.444 9.733 1.00 85.81 95 LEU A N 1
ATOM 751 C CA . LEU A 1 95 ? 0.603 8.369 9.608 1.00 85.81 95 LEU A CA 1
ATOM 752 C C . LEU A 1 95 ? -0.710 7.614 9.370 1.00 85.81 95 LEU A C 1
ATOM 754 O O . LEU A 1 95 ? -1.719 7.921 10.003 1.00 85.81 95 LEU A O 1
ATOM 758 N N . PHE A 1 96 ? -0.702 6.599 8.505 1.00 86.19 96 PHE A N 1
ATOM 759 C CA . PHE A 1 96 ? -1.877 5.764 8.261 1.00 86.19 96 PHE A CA 1
ATOM 760 C C . PHE A 1 96 ? -2.314 5.019 9.531 1.00 86.19 96 PHE A C 1
ATOM 762 O O . PHE A 1 96 ? -3.491 5.038 9.892 1.00 86.19 96 PHE A O 1
ATOM 769 N N . THR A 1 97 ? -1.358 4.442 10.262 1.00 86.94 97 THR A N 1
ATOM 770 C CA . THR A 1 97 ? -1.601 3.763 11.543 1.00 86.94 97 THR A CA 1
ATOM 771 C C . THR A 1 97 ? -2.177 4.726 12.577 1.00 86.94 97 THR A C 1
ATOM 773 O O . THR A 1 97 ? -3.176 4.410 13.222 1.00 86.94 97 THR A O 1
ATOM 776 N N . PHE A 1 98 ? -1.610 5.928 12.693 1.00 87.44 98 PHE A N 1
ATOM 777 C CA . PHE A 1 98 ? -2.106 6.973 13.584 1.00 87.44 98 PHE A CA 1
ATOM 778 C C . PHE A 1 98 ? -3.550 7.377 13.252 1.00 87.44 98 PHE A C 1
ATOM 780 O O . PHE A 1 98 ? -4.398 7.430 14.145 1.00 87.44 98 PHE A O 1
ATOM 787 N N . ILE A 1 99 ? -3.856 7.615 11.972 1.00 89.25 99 ILE A N 1
ATOM 788 C CA . ILE A 1 99 ? -5.211 7.965 11.521 1.00 89.25 99 ILE A CA 1
ATOM 789 C C . ILE A 1 99 ? -6.190 6.832 11.847 1.00 89.25 99 ILE A C 1
ATOM 791 O O . ILE A 1 99 ? -7.254 7.086 12.411 1.00 89.25 99 ILE A O 1
ATOM 795 N N . LEU A 1 100 ? -5.833 5.579 11.556 1.00 88.19 100 LEU A N 1
ATOM 796 C CA . LEU A 1 100 ? -6.683 4.429 11.867 1.00 88.19 100 LEU A CA 1
ATOM 797 C C . LEU A 1 100 ? -6.927 4.274 13.371 1.00 88.19 100 LEU A C 1
ATOM 799 O O . LEU A 1 100 ? -8.066 4.057 13.784 1.00 88.19 100 LEU A O 1
ATOM 803 N N . GLN A 1 101 ? -5.892 4.430 14.199 1.00 88.12 101 GLN A N 1
ATOM 804 C CA . GLN A 1 101 ? -6.023 4.394 15.656 1.00 88.12 101 GLN A CA 1
ATOM 805 C C . GLN A 1 101 ? -6.946 5.507 16.165 1.00 88.12 101 GLN A C 1
ATOM 807 O O . GLN A 1 101 ? -7.808 5.251 17.007 1.00 88.12 101 GLN A O 1
ATOM 812 N N . ARG A 1 102 ? -6.817 6.726 15.628 1.00 90.75 102 ARG A N 1
ATOM 813 C CA . ARG A 1 102 ? -7.683 7.867 15.956 1.00 90.75 102 ARG A CA 1
ATOM 814 C C . ARG A 1 102 ? -9.148 7.564 15.630 1.00 90.75 102 ARG A C 1
ATOM 816 O O . ARG A 1 102 ? -10.009 7.708 16.496 1.00 90.75 102 ARG A O 1
ATOM 823 N N . VAL A 1 103 ? -9.422 7.085 14.415 1.00 91.81 103 VAL A N 1
ATOM 824 C CA . VAL A 1 103 ? -10.777 6.720 13.969 1.00 91.81 103 VAL A CA 1
ATOM 825 C C . VAL A 1 103 ? -11.351 5.586 14.826 1.00 91.81 103 VAL A C 1
ATOM 827 O O . VAL A 1 103 ? -12.494 5.663 15.277 1.00 91.81 103 VAL A O 1
ATOM 830 N N . ALA A 1 104 ? -10.554 4.557 15.122 1.00 90.00 104 ALA A N 1
ATOM 831 C CA . ALA A 1 104 ? -10.962 3.450 15.983 1.00 90.00 104 ALA A CA 1
ATOM 832 C C . ALA A 1 104 ? -11.333 3.917 17.402 1.00 90.00 104 ALA A C 1
ATOM 834 O O . ALA A 1 104 ? -12.340 3.470 17.958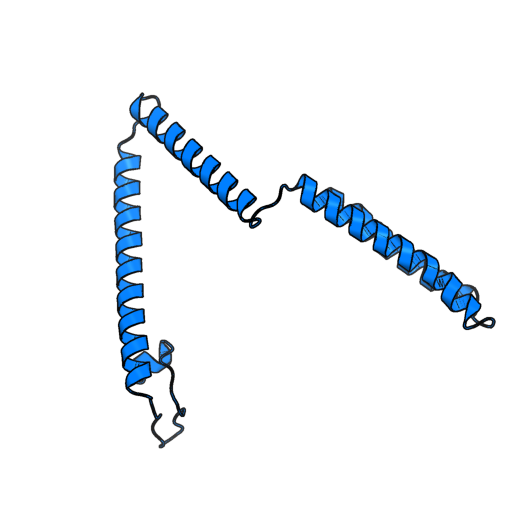 1.00 90.00 104 ALA A O 1
ATOM 835 N N . GLN A 1 105 ? -10.557 4.839 17.982 1.00 89.06 105 GLN A N 1
ATOM 836 C CA . GLN A 1 105 ? -10.844 5.425 19.294 1.00 89.06 105 GLN A CA 1
ATOM 837 C C . GLN A 1 105 ? -12.151 6.226 19.291 1.00 89.06 105 GLN A C 1
ATOM 839 O O . GLN A 1 105 ? -12.959 6.074 20.210 1.00 89.06 105 GLN A O 1
ATOM 844 N N . GLU A 1 106 ? -12.394 7.037 18.258 1.00 92.94 106 GLU A N 1
ATOM 845 C CA . GLU A 1 106 ? -13.633 7.812 18.121 1.00 92.94 106 GLU A CA 1
ATOM 846 C C . GLU A 1 106 ? -14.863 6.901 18.014 1.00 92.94 106 GLU A C 1
ATOM 848 O O . GLU A 1 106 ? -15.843 7.088 18.745 1.00 92.94 106 GLU A O 1
ATOM 853 N N . ILE A 1 107 ? -14.791 5.860 17.177 1.00 91.75 107 ILE A N 1
ATOM 854 C CA . ILE A 1 107 ? -15.854 4.857 17.034 1.00 91.75 107 ILE A CA 1
ATOM 855 C C . ILE A 1 107 ? -16.095 4.134 18.362 1.00 91.75 107 ILE A C 1
ATOM 857 O O . ILE A 1 107 ? -17.238 4.041 18.811 1.00 91.75 107 ILE A O 1
ATOM 861 N N . SER A 1 108 ? -15.035 3.668 19.029 1.00 90.19 108 SER A N 1
ATOM 862 C CA . SER A 1 108 ? -15.133 3.004 20.334 1.00 90.19 108 SER A CA 1
ATOM 863 C C . SER A 1 108 ? -15.822 3.904 21.370 1.00 90.19 108 SER A C 1
ATOM 865 O O . SER A 1 108 ? -16.751 3.475 22.057 1.00 90.19 108 SER A O 1
ATOM 867 N N . GLY A 1 109 ? -15.456 5.190 21.417 1.00 90.69 109 GLY A N 1
ATOM 868 C CA . GLY A 1 109 ? -16.086 6.178 22.295 1.00 90.69 109 GLY A CA 1
ATOM 869 C C . GLY A 1 109 ? -17.577 6.393 22.010 1.00 90.69 109 GLY A C 1
ATOM 870 O O . GLY A 1 109 ? -18.363 6.592 22.940 1.00 90.69 109 GLY A O 1
ATOM 871 N N . ILE A 1 110 ? -18.001 6.318 20.744 1.00 93.69 110 ILE A N 1
ATOM 872 C CA . ILE A 1 110 ? -19.424 6.344 20.374 1.00 93.69 110 ILE A CA 1
ATOM 873 C C . ILE A 1 110 ? -20.126 5.070 20.851 1.00 93.69 110 ILE A C 1
ATOM 875 O O . ILE A 1 110 ? -21.180 5.162 21.489 1.00 93.69 110 ILE A O 1
ATOM 879 N N . LEU A 1 111 ? -19.544 3.902 20.574 1.00 93.62 111 LEU A N 1
ATOM 880 C CA . LEU A 1 111 ? -20.136 2.602 20.886 1.00 93.62 111 LEU A CA 1
ATOM 881 C C . LEU A 1 111 ? -20.345 2.408 22.390 1.00 93.62 111 LEU A C 1
ATOM 883 O O . LEU A 1 111 ? -21.422 1.984 22.797 1.00 93.62 111 LEU A O 1
ATOM 887 N N . VAL A 1 112 ? -19.394 2.814 23.236 1.00 91.38 112 VAL A N 1
ATOM 888 C CA . VAL A 1 112 ? -19.510 2.705 24.706 1.00 91.38 112 VAL A CA 1
ATOM 889 C C . VAL A 1 112 ? -20.734 3.449 25.266 1.00 91.38 112 VAL A C 1
ATOM 891 O O . VAL A 1 112 ? -21.251 3.091 26.324 1.00 91.38 112 VAL A O 1
ATOM 894 N N . ARG A 1 113 ? -21.265 4.448 24.551 1.00 94.94 113 ARG A N 1
ATOM 895 C CA . ARG A 1 113 ? -22.483 5.169 24.960 1.00 94.94 113 ARG A CA 1
ATOM 896 C C . ARG A 1 113 ? -23.778 4.438 24.599 1.00 94.94 113 ARG A C 1
ATOM 898 O O . ARG A 1 113 ? -24.822 4.760 25.161 1.00 94.94 113 ARG A O 1
ATOM 905 N N . VAL A 1 114 ? -23.740 3.465 23.687 1.00 95.81 114 VAL A N 1
ATOM 906 C CA . VAL A 1 114 ? -24.929 2.754 23.184 1.00 95.81 114 VAL A CA 1
ATOM 907 C C . VAL A 1 114 ? -25.730 2.067 24.299 1.00 95.81 114 VAL A C 1
ATOM 909 O O . VAL A 1 114 ? -26.941 2.290 24.340 1.00 95.81 114 VAL A O 1
ATOM 912 N N . PRO A 1 115 ? -25.127 1.316 25.247 1.00 95.62 115 PRO A N 1
ATOM 913 C CA . PRO A 1 115 ? -25.882 0.688 26.333 1.00 95.62 115 PRO A CA 1
ATOM 914 C C . PRO A 1 115 ? -26.653 1.702 27.187 1.00 95.62 115 PRO A C 1
ATOM 916 O O . PRO A 1 115 ? -27.812 1.474 27.525 1.00 95.62 115 PRO A O 1
ATOM 919 N N . LEU A 1 116 ? -26.043 2.854 27.483 1.00 95.50 116 LEU A N 1
ATOM 920 C CA . LEU A 1 116 ? -26.686 3.922 28.250 1.00 95.50 116 LEU A CA 1
ATOM 921 C C . LEU A 1 116 ? -27.842 4.559 27.468 1.00 95.50 116 LEU A C 1
ATOM 923 O O . LEU A 1 116 ? -28.903 4.826 28.030 1.00 95.50 116 LEU A O 1
ATOM 927 N N . THR A 1 117 ? -27.657 4.789 26.168 1.00 96.62 117 THR A N 1
ATOM 928 C CA . THR A 1 117 ? -28.721 5.293 25.289 1.00 96.62 117 THR A CA 1
ATOM 929 C C . THR A 1 117 ? -29.900 4.321 25.228 1.00 96.62 117 THR A C 1
ATOM 931 O O . THR A 1 117 ? -31.047 4.756 25.319 1.00 96.62 117 THR A O 1
ATOM 934 N N . LEU A 1 118 ? -29.636 3.013 25.127 1.00 96.44 118 LEU A N 1
ATOM 935 C CA . LEU A 1 118 ? -30.671 1.976 25.144 1.00 96.44 118 LEU A CA 1
ATOM 936 C C . LEU A 1 118 ? -31.424 1.955 26.473 1.00 96.44 118 LEU A C 1
ATOM 938 O O . LEU A 1 118 ? -32.649 1.971 26.460 1.00 96.44 118 LEU A O 1
ATOM 942 N N . GLN A 1 119 ? -30.711 2.002 27.600 1.00 96.56 119 GLN A N 1
ATOM 943 C CA . GLN A 1 119 ? -31.320 2.039 28.930 1.00 96.56 119 GLN A CA 1
ATOM 944 C C . GLN A 1 119 ? -32.226 3.263 29.125 1.00 96.56 119 GLN A C 1
ATOM 946 O O . GLN A 1 119 ? -33.316 3.150 29.671 1.00 96.56 119 GLN A O 1
ATOM 951 N N . ARG A 1 120 ? -31.802 4.444 28.654 1.00 97.38 120 ARG A N 1
ATOM 952 C CA . ARG A 1 120 ? -32.614 5.671 28.733 1.00 97.38 120 ARG A CA 1
ATOM 953 C C . ARG A 1 120 ? -33.866 5.607 27.863 1.00 97.38 120 ARG A C 1
ATOM 955 O O . ARG A 1 120 ? -34.900 6.135 28.256 1.00 97.38 120 ARG A O 1
ATOM 962 N N . LYS A 1 121 ? -33.762 5.010 26.672 1.00 97.56 121 LYS A N 1
ATOM 963 C CA . LYS A 1 121 ? -34.875 4.908 25.718 1.00 97.56 121 LYS A CA 1
ATOM 964 C C . LYS A 1 121 ? -35.854 3.787 26.075 1.00 97.56 121 LYS A C 1
ATOM 966 O O . LYS A 1 121 ? -37.037 3.908 25.775 1.00 97.56 121 LYS A O 1
ATOM 971 N N . TYR A 1 122 ? -35.365 2.729 26.716 1.00 97.00 122 TYR A N 1
ATOM 972 C CA . TYR A 1 122 ? -36.133 1.555 27.118 1.00 97.00 122 TYR A CA 1
ATOM 973 C C . TYR A 1 122 ? -35.815 1.213 28.583 1.00 97.00 122 TYR A C 1
ATOM 975 O O . TYR A 1 122 ? -34.995 0.331 28.833 1.00 97.00 122 TYR A O 1
ATOM 983 N N . PRO A 1 123 ? -36.433 1.903 29.560 1.00 94.75 123 PRO A N 1
ATOM 984 C CA . PRO A 1 123 ? -36.121 1.726 30.983 1.00 94.75 123 PRO A CA 1
ATOM 985 C C . PRO A 1 123 ? -36.325 0.296 31.499 1.00 94.75 123 PRO A C 1
ATOM 987 O O . PRO A 1 123 ? -35.610 -0.132 32.400 1.00 94.75 123 PRO A O 1
ATOM 990 N N . ASP A 1 124 ? -37.247 -0.449 30.884 1.00 96.50 124 ASP A N 1
ATOM 991 C CA . ASP A 1 124 ? -37.589 -1.828 31.258 1.00 96.50 124 ASP A CA 1
ATOM 992 C C . ASP A 1 124 ? -36.672 -2.884 30.617 1.00 96.50 124 ASP A C 1
ATOM 994 O O . ASP A 1 124 ? -36.903 -4.088 30.748 1.00 96.50 124 ASP A O 1
ATOM 998 N N . ILE A 1 125 ? -35.636 -2.467 29.878 1.00 95.75 125 ILE A N 1
ATOM 999 C CA . ILE A 1 125 ? -34.690 -3.408 29.278 1.00 95.75 125 ILE A CA 1
ATOM 1000 C C . ILE A 1 125 ? -33.975 -4.216 30.369 1.00 95.75 125 ILE A C 1
ATOM 1002 O O . ILE A 1 125 ? -33.425 -3.667 31.324 1.00 95.75 125 ILE A O 1
ATOM 1006 N N . SER A 1 126 ? -33.950 -5.542 30.206 1.00 96.25 126 SER A N 1
ATOM 1007 C CA . SER A 1 126 ? -33.250 -6.423 31.143 1.00 96.25 126 SER A CA 1
ATOM 1008 C C . SER A 1 126 ? -31.760 -6.056 31.235 1.00 96.25 126 SER A C 1
ATOM 1010 O O . SER A 1 126 ? -31.106 -5.926 30.190 1.00 96.25 126 SER A O 1
ATOM 1012 N N . PRO A 1 127 ? -31.179 -5.978 32.449 1.00 94.12 127 PRO A N 1
ATOM 1013 C CA . PRO A 1 127 ? -29.743 -5.778 32.628 1.00 94.12 127 PRO A CA 1
ATOM 1014 C C . PRO A 1 127 ? -28.890 -6.795 31.860 1.00 94.12 127 PRO A C 1
ATOM 1016 O O . PRO A 1 127 ? -27.881 -6.417 31.269 1.00 94.12 127 PRO A O 1
ATOM 1019 N N . SER A 1 128 ? -29.336 -8.054 31.766 1.00 96.19 128 SER A N 1
ATOM 1020 C CA . SER A 1 128 ? -28.610 -9.099 31.031 1.00 96.19 128 SER A CA 1
ATOM 1021 C C . SER A 1 128 ? -28.500 -8.811 29.530 1.00 96.19 128 SER A C 1
ATOM 1023 O O . SER A 1 128 ? -27.479 -9.120 28.921 1.00 96.19 128 SER A O 1
ATOM 1025 N N . HIS A 1 129 ? -29.507 -8.175 28.922 1.00 95.88 129 HIS A N 1
ATOM 1026 C CA . HIS A 1 129 ? -29.443 -7.770 27.515 1.00 95.88 129 HIS A CA 1
ATOM 1027 C C . HIS A 1 129 ? -28.455 -6.619 27.309 1.00 95.88 129 HIS A C 1
ATOM 1029 O O . HIS A 1 129 ? -27.707 -6.616 26.334 1.00 95.88 129 HIS A O 1
ATOM 1035 N N . LEU A 1 130 ? -28.414 -5.658 28.239 1.00 96.19 130 LEU A N 1
ATOM 1036 C CA . LEU A 1 130 ? -27.425 -4.580 28.200 1.00 96.19 130 LEU A CA 1
ATOM 1037 C C . LEU A 1 130 ? -26.000 -5.117 28.354 1.00 96.19 130 LEU A C 1
ATOM 1039 O O . LEU A 1 130 ? -25.089 -4.606 27.705 1.00 96.19 130 LEU A O 1
ATOM 1043 N N . ASP A 1 131 ? -25.802 -6.140 29.182 1.00 96.19 131 ASP A N 1
ATOM 1044 C CA . ASP A 1 131 ? -24.486 -6.739 29.390 1.00 96.19 131 ASP A CA 1
ATOM 1045 C C . ASP A 1 131 ? -23.973 -7.460 28.142 1.00 96.19 131 ASP A C 1
ATOM 1047 O O . ASP A 1 131 ? -22.815 -7.263 27.779 1.00 96.19 131 ASP A O 1
ATOM 1051 N N . VAL A 1 132 ? -24.837 -8.171 27.406 1.00 96.69 132 VAL A N 1
ATOM 1052 C CA . VAL A 1 132 ? -24.478 -8.736 26.090 1.00 96.69 132 VAL A CA 1
ATOM 1053 C C . VAL A 1 132 ? -23.987 -7.640 25.139 1.00 96.69 132 VAL A C 1
ATOM 1055 O O . VAL A 1 132 ? -22.931 -7.783 24.524 1.00 96.69 132 VAL A O 1
ATOM 1058 N N . VAL A 1 133 ? -24.700 -6.510 25.058 1.00 95.75 133 VAL A N 1
ATOM 1059 C CA . VAL A 1 133 ? -24.304 -5.380 24.197 1.00 95.75 133 VAL A CA 1
ATOM 1060 C C . VAL A 1 133 ? -22.949 -4.808 24.622 1.00 95.75 133 VAL A C 1
ATOM 1062 O O . VAL A 1 133 ? -22.088 -4.579 23.773 1.00 95.75 133 VAL A O 1
ATOM 1065 N N . LYS A 1 134 ? -22.718 -4.612 25.927 1.00 95.38 134 LYS A N 1
ATOM 1066 C CA . LYS A 1 134 ? -21.418 -4.155 26.449 1.00 95.38 134 LYS A CA 1
ATOM 1067 C C . LYS A 1 134 ? -20.292 -5.129 26.092 1.00 95.38 134 LYS A C 1
ATOM 1069 O O 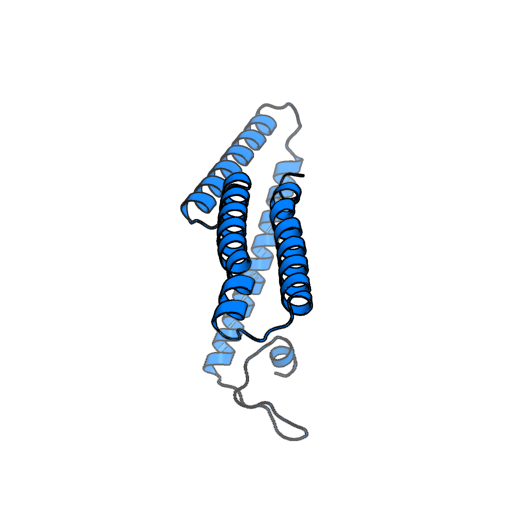. LYS A 1 134 ? -19.214 -4.685 25.703 1.00 95.38 134 LYS A O 1
ATOM 1074 N N . THR A 1 135 ? -20.530 -6.437 26.210 1.00 96.25 135 THR A N 1
ATOM 1075 C CA . THR A 1 135 ? -19.543 -7.472 25.875 1.00 96.25 135 THR A CA 1
ATOM 1076 C C . THR A 1 135 ? -19.174 -7.448 24.394 1.00 96.25 135 THR A C 1
ATOM 1078 O O . THR A 1 135 ? -17.988 -7.480 24.071 1.00 96.25 135 THR A O 1
ATOM 1081 N N . GLU A 1 136 ? -20.151 -7.354 23.493 1.00 95.00 136 GLU A N 1
ATOM 1082 C CA . GLU A 1 136 ? -19.876 -7.300 22.052 1.00 95.00 136 GLU A CA 1
ATOM 1083 C C . GLU A 1 136 ? -19.134 -6.019 21.652 1.00 95.00 136 GLU A C 1
ATOM 1085 O O . GLU A 1 136 ? -18.172 -6.078 20.884 1.00 95.00 136 GLU A O 1
ATOM 1090 N N . ILE A 1 137 ? -19.485 -4.872 22.246 1.00 94.56 137 ILE A N 1
ATOM 1091 C CA . ILE A 1 137 ? -18.734 -3.623 22.052 1.00 94.56 137 ILE A CA 1
ATOM 1092 C C . ILE A 1 137 ? -17.283 -3.788 22.515 1.00 94.56 137 ILE A C 1
ATOM 1094 O O . ILE A 1 137 ? -16.368 -3.433 21.779 1.00 94.56 137 ILE A O 1
ATOM 1098 N N . ALA A 1 138 ? -17.051 -4.370 23.695 1.00 91.81 138 ALA A N 1
ATOM 1099 C CA . ALA A 1 138 ? -15.699 -4.580 24.212 1.00 91.81 138 ALA A CA 1
ATOM 1100 C C . ALA A 1 138 ? -14.860 -5.495 23.301 1.00 91.81 138 ALA A C 1
ATOM 1102 O O . ALA A 1 138 ? -13.685 -5.216 23.058 1.00 91.81 138 ALA A O 1
ATOM 1103 N N . LYS A 1 139 ? -15.456 -6.560 22.746 1.00 91.69 139 LYS A N 1
ATOM 1104 C CA . LYS A 1 139 ? -14.789 -7.424 21.759 1.00 91.69 139 LYS A CA 1
ATOM 1105 C C . LYS A 1 139 ? -14.397 -6.639 20.507 1.00 91.69 139 LYS A C 1
ATOM 1107 O O . LYS A 1 139 ? -13.243 -6.721 20.088 1.00 91.69 139 LYS A O 1
ATOM 1112 N N . ALA A 1 140 ? -15.321 -5.858 19.946 1.00 90.25 140 ALA A N 1
ATOM 1113 C CA . ALA A 1 140 ? -15.067 -5.042 18.761 1.00 90.25 140 ALA A CA 1
ATOM 1114 C C . ALA A 1 140 ? -13.961 -3.999 19.005 1.00 90.25 140 ALA A C 1
ATOM 1116 O O . ALA A 1 140 ? -13.032 -3.888 18.205 1.00 90.25 140 ALA A O 1
ATOM 1117 N N . SER A 1 141 ? -14.002 -3.299 20.143 1.00 88.38 141 SER A N 1
ATOM 1118 C CA . SER A 1 141 ? -12.972 -2.329 20.533 1.00 88.38 141 SER A CA 1
ATOM 1119 C C . SER A 1 141 ? -11.591 -2.973 20.683 1.00 88.38 141 SER A C 1
ATOM 1121 O O . SER A 1 141 ? -10.600 -2.393 20.248 1.00 88.38 141 SER A O 1
ATOM 1123 N N . ASN A 1 142 ? -11.511 -4.188 21.235 1.00 86.94 142 ASN A N 1
ATOM 1124 C CA . ASN A 1 142 ? -10.243 -4.910 21.375 1.00 86.94 142 ASN A CA 1
ATOM 1125 C C . ASN A 1 142 ? -9.650 -5.335 20.024 1.00 86.94 142 ASN A C 1
ATOM 1127 O O . ASN A 1 142 ? -8.433 -5.310 19.859 1.00 86.94 142 ASN A O 1
ATOM 1131 N N . VAL A 1 143 ? -10.485 -5.720 19.055 1.00 86.25 143 VAL A N 1
ATOM 1132 C CA . VAL A 1 143 ? -10.024 -6.019 17.687 1.00 86.25 143 VAL A CA 1
ATOM 1133 C C . VAL A 1 143 ? -9.498 -4.753 17.013 1.00 86.25 143 VAL A C 1
ATOM 1135 O O . VAL A 1 143 ? -8.415 -4.774 16.434 1.00 86.25 143 VAL A O 1
ATOM 1138 N N . ALA A 1 144 ? -10.222 -3.638 17.138 1.00 82.19 144 ALA A N 1
ATOM 1139 C CA . ALA A 1 144 ? -9.813 -2.360 16.562 1.00 82.19 144 ALA A CA 1
ATOM 1140 C C . ALA A 1 144 ? -8.503 -1.831 17.174 1.00 82.19 144 ALA A C 1
ATOM 1142 O O . ALA A 1 144 ? -7.653 -1.322 16.450 1.00 82.19 144 ALA A O 1
ATOM 1143 N N . ALA A 1 145 ? -8.301 -2.007 18.485 1.00 79.25 145 ALA A N 1
ATOM 1144 C CA . ALA A 1 145 ? -7.058 -1.631 19.161 1.00 79.25 145 ALA A CA 1
ATOM 1145 C C . ALA A 1 145 ? -5.841 -2.415 18.638 1.00 79.25 145 ALA A C 1
ATOM 1147 O O . ALA A 1 145 ? -4.771 -1.841 18.457 1.00 79.25 145 ALA A O 1
ATOM 1148 N N . LYS A 1 146 ? -6.020 -3.705 18.330 1.00 78.44 146 LYS A N 1
ATOM 1149 C CA . LYS A 1 146 ? -4.964 -4.576 17.786 1.00 78.44 146 LYS A CA 1
ATOM 1150 C C . LYS A 1 146 ? -4.655 -4.325 16.312 1.00 78.44 146 LYS A C 1
ATOM 1152 O O . LYS A 1 146 ? -3.588 -4.700 15.842 1.00 78.44 146 LYS A O 1
ATOM 1157 N N . ALA A 1 147 ? -5.560 -3.691 15.566 1.00 71.25 147 ALA A N 1
ATOM 1158 C CA . ALA A 1 147 ? -5.356 -3.435 14.141 1.00 71.25 147 ALA A CA 1
ATOM 1159 C C . ALA A 1 147 ? -4.117 -2.561 13.868 1.00 71.25 147 ALA A C 1
ATOM 1161 O O . ALA A 1 147 ? -3.478 -2.736 12.837 1.00 71.25 147 ALA A O 1
ATOM 1162 N N . GLY A 1 148 ? -3.742 -1.676 14.800 1.00 65.81 148 GLY A N 1
ATOM 1163 C CA . GLY A 1 148 ? -2.535 -0.854 14.681 1.00 65.81 148 GLY A CA 1
ATOM 1164 C C . GLY A 1 148 ? -1.217 -1.610 14.895 1.00 65.81 148 GLY A C 1
ATOM 1165 O O . GLY A 1 148 ? -0.183 -1.136 14.443 1.00 65.81 148 GLY A O 1
ATOM 1166 N N . GLU A 1 149 ? -1.236 -2.779 15.543 1.00 67.75 149 GLU A N 1
ATOM 1167 C CA . GLU A 1 149 ? -0.033 -3.595 15.792 1.00 67.75 149 GLU A CA 1
ATOM 1168 C C . GLU A 1 149 ? 0.382 -4.400 14.546 1.00 67.75 149 GLU A C 1
ATOM 1170 O O . GLU A 1 149 ? 1.555 -4.709 14.368 1.00 67.75 149 GLU A O 1
ATOM 1175 N N . ASN A 1 150 ? -0.565 -4.690 13.644 1.00 61.31 150 ASN A N 1
ATOM 1176 C CA . ASN A 1 150 ? -0.349 -5.539 12.466 1.00 61.31 150 ASN A CA 1
ATOM 1177 C C . ASN A 1 150 ? 0.178 -4.794 11.227 1.00 61.31 150 ASN A C 1
ATOM 1179 O O . ASN A 1 150 ? 0.437 -5.425 10.208 1.00 61.31 150 ASN A O 1
ATOM 1183 N N . VAL A 1 151 ? 0.279 -3.463 11.274 1.00 60.81 151 VAL A N 1
ATOM 1184 C CA . VAL A 1 151 ? 0.638 -2.631 10.108 1.00 60.81 151 VAL A CA 1
ATOM 1185 C C . VAL A 1 151 ? 2.154 -2.368 10.027 1.00 60.81 151 VAL A C 1
ATOM 1187 O O . VAL A 1 151 ? 2.648 -1.961 8.981 1.00 60.81 151 VAL A O 1
ATOM 1190 N N . GLY A 1 152 ? 2.902 -2.627 11.106 1.00 55.16 152 GLY A N 1
ATOM 1191 C CA . GLY A 1 152 ? 4.349 -2.379 11.203 1.00 55.16 152 GLY A CA 1
ATOM 1192 C C . GLY A 1 152 ? 5.245 -3.625 11.194 1.00 55.16 152 GLY A C 1
ATOM 1193 O O . GLY A 1 152 ? 6.399 -3.511 11.605 1.00 55.16 152 GLY A O 1
ATOM 1194 N N . GLY A 1 153 ? 4.715 -4.792 10.809 1.00 44.94 153 GLY A N 1
ATOM 1195 C CA . GLY A 1 153 ? 5.442 -6.070 10.735 1.00 44.94 153 GLY A CA 1
ATOM 1196 C C . GLY A 1 153 ? 5.821 -6.477 9.319 1.00 44.94 153 GLY A C 1
ATOM 1197 O O . GLY A 1 153 ? 5.074 -6.109 8.386 1.00 44.94 153 GLY A O 1
#

Foldseek 3Di:
DVVVVVVPQDFPAPADDVGHTHHDPVSNVVVVVVVVVVVVVVVVVVVVVVVVVVVLVPDDPPDPVNVVVVVVVVVVVVVVVVVCVVVVVDDDLVVVLVVLLVVLVVVLVVQCCVLVVCCVVPVPDDPVVSVVSVVVSVVSSVVSNCVSVPSPD